Protein AF-A0A9E3M4A1-F1 (afdb_monomer_lite)

pLDDT: mean 94.33, std 6.56, range [60.41, 98.81]

Foldseek 3Di:
DQDDDPDPDVVVRVVRLVVSLVVLVVVLVVCCVVVVDPPVVSVVVSCCVSPDVCCVVVVCVVVPDD

Secondary structure (DSSP, 8-state):
-------SSHHHHHHHHHHHHHHHHHHHHHHHHTTSS-HHHHHHHHHIIIIIHHHHHHTGGGT---

Radius of gyration: 13.73 Å; chains: 1; bounding box: 34×23×36 Å

Structure (mmCIF, N/CA/C/O backbone):
data_AF-A0A9E3M4A1-F1
#
_entry.id   AF-A0A9E3M4A1-F1
#
loop_
_atom_site.group_PDB
_atom_site.id
_atom_site.type_symbol
_atom_site.label_atom_id
_atom_site.label_alt_id
_atom_site.label_comp_id
_atom_site.label_asym_id
_atom_site.label_entity_id
_atom_site.label_seq_id
_atom_site.pdbx_PDB_ins_code
_atom_site.Cartn_x
_atom_site.Cartn_y
_atom_site.Cartn_z
_atom_site.occupancy
_atom_site.B_iso_or_equiv
_atom_site.auth_seq_id
_atom_site.auth_comp_id
_atom_site.auth_asym_id
_atom_site.auth_atom_id
_atom_site.pdbx_PDB_model_num
ATOM 1 N N . MET A 1 1 ? 4.964 -4.038 1.276 1.00 79.12 1 MET A N 1
ATOM 2 C CA . MET A 1 1 ? 4.767 -3.287 0.017 1.00 79.12 1 MET A CA 1
ATOM 3 C C . MET A 1 1 ? 3.469 -3.738 -0.623 1.00 79.12 1 MET A C 1
ATOM 5 O O . MET A 1 1 ? 3.217 -4.935 -0.624 1.00 79.12 1 MET A O 1
ATOM 9 N N . ALA A 1 2 ? 2.663 -2.807 -1.129 1.00 86.31 2 ALA A N 1
ATOM 10 C CA . ALA A 1 2 ? 1.345 -3.087 -1.711 1.00 86.31 2 ALA A CA 1
ATOM 11 C C . ALA A 1 2 ? 1.300 -3.013 -3.253 1.00 86.31 2 ALA A C 1
ATOM 13 O O . ALA A 1 2 ? 0.259 -3.276 -3.845 1.00 86.31 2 ALA A O 1
ATOM 14 N N . PHE A 1 3 ? 2.401 -2.633 -3.909 1.00 90.25 3 PHE A N 1
ATOM 15 C CA . PHE A 1 3 ? 2.476 -2.427 -5.358 1.00 90.25 3 PHE A CA 1
ATOM 16 C C . PHE A 1 3 ? 3.878 -2.767 -5.900 1.00 90.25 3 PHE A C 1
ATOM 18 O O . PHE A 1 3 ? 4.866 -2.585 -5.190 1.00 90.25 3 PHE A O 1
ATOM 25 N N . GLY A 1 4 ? 3.951 -3.227 -7.157 1.00 85.00 4 GLY A N 1
ATOM 26 C CA . GLY A 1 4 ? 5.180 -3.516 -7.908 1.00 85.00 4 GLY A CA 1
ATOM 27 C C . GLY A 1 4 ? 4.968 -3.377 -9.425 1.00 85.00 4 GLY A C 1
ATOM 28 O O . GLY A 1 4 ? 3.832 -3.435 -9.898 1.00 85.00 4 GLY A O 1
ATOM 29 N N . GLY A 1 5 ? 6.053 -3.145 -10.172 1.00 81.50 5 GLY A N 1
ATOM 30 C CA . GLY A 1 5 ? 6.039 -2.695 -11.573 1.00 81.50 5 GLY A CA 1
ATOM 31 C C . GLY A 1 5 ? 6.302 -3.770 -12.633 1.00 81.50 5 GLY A C 1
ATOM 32 O O . GLY A 1 5 ? 7.011 -3.485 -13.593 1.00 81.50 5 GLY A O 1
ATOM 33 N N . ASP A 1 6 ? 5.770 -4.983 -12.470 1.00 87.94 6 ASP A N 1
ATOM 34 C CA . ASP A 1 6 ? 5.914 -6.065 -13.460 1.00 87.94 6 ASP A CA 1
ATOM 35 C C . ASP A 1 6 ? 4.970 -5.852 -14.659 1.00 87.94 6 ASP A C 1
ATOM 37 O O . ASP A 1 6 ? 3.929 -6.496 -14.803 1.00 87.94 6 ASP A O 1
ATOM 41 N N . TYR A 1 7 ? 5.301 -4.851 -15.479 1.00 90.94 7 TYR A N 1
ATOM 42 C CA . TYR A 1 7 ? 4.515 -4.439 -16.636 1.00 90.94 7 TYR A CA 1
ATOM 43 C C . TYR A 1 7 ? 5.384 -4.276 -17.871 1.00 90.94 7 TYR A C 1
ATOM 45 O O . TYR A 1 7 ? 6.418 -3.614 -17.847 1.00 90.94 7 TYR A O 1
ATOM 53 N N . LEU A 1 8 ? 4.890 -4.811 -18.989 1.00 91.31 8 LEU A N 1
ATOM 54 C CA . LEU A 1 8 ? 5.527 -4.659 -20.296 1.00 91.31 8 LEU A CA 1
ATOM 55 C C . LEU A 1 8 ? 5.431 -3.216 -20.831 1.00 91.31 8 LEU A C 1
ATOM 57 O O . LEU A 1 8 ? 6.265 -2.798 -21.628 1.00 91.31 8 LEU A O 1
ATOM 61 N N . PHE A 1 9 ? 4.423 -2.458 -20.383 1.00 93.75 9 PHE A N 1
ATOM 62 C CA . PHE A 1 9 ? 4.144 -1.089 -20.822 1.00 93.75 9 PHE A CA 1
ATOM 63 C C . PHE A 1 9 ? 3.986 -0.135 -19.624 1.00 93.75 9 PHE A C 1
ATOM 65 O O . PHE A 1 9 ? 3.396 -0.529 -18.609 1.00 93.75 9 PHE A O 1
ATOM 72 N N . PRO A 1 10 ? 4.458 1.124 -19.721 1.00 91.19 10 PRO A N 1
ATOM 73 C CA . PRO A 1 10 ? 4.425 2.088 -18.615 1.00 91.19 10 PRO A CA 1
ATOM 74 C C . PRO A 1 10 ? 3.005 2.434 -18.132 1.00 91.19 10 PRO A C 1
ATOM 76 O O . PRO A 1 10 ? 2.804 2.746 -16.956 1.00 91.19 10 PRO A O 1
ATOM 79 N N . GLU A 1 11 ? 1.999 2.331 -18.998 1.00 94.81 11 GLU A N 1
ATOM 80 C CA . GLU A 1 11 ? 0.589 2.524 -18.657 1.00 94.81 11 GLU A CA 1
ATOM 81 C C . GLU A 1 11 ? 0.117 1.507 -17.607 1.00 94.81 11 GLU A C 1
ATOM 83 O O . GLU A 1 11 ? -0.663 1.859 -16.718 1.00 94.81 11 GLU A O 1
ATOM 88 N N . GLY A 1 12 ? 0.628 0.270 -17.661 1.00 93.62 12 GLY A N 1
ATOM 89 C CA . GLY A 1 12 ? 0.318 -0.782 -16.690 1.00 93.62 12 GLY A CA 1
ATOM 90 C C . GLY A 1 12 ? 0.760 -0.403 -15.277 1.00 93.62 12 GLY A C 1
ATOM 91 O O . GLY A 1 12 ? -0.022 -0.507 -14.329 1.00 93.62 12 GLY A O 1
ATOM 92 N N . THR A 1 13 ? 1.965 0.159 -15.155 1.00 93.38 13 THR A N 1
ATOM 93 C CA . THR A 1 13 ? 2.507 0.681 -13.893 1.00 93.38 13 THR A CA 1
ATOM 94 C C . THR A 1 13 ? 1.602 1.764 -13.310 1.00 93.38 13 THR A C 1
ATOM 96 O O . THR A 1 13 ? 1.271 1.729 -12.124 1.00 93.38 13 THR A O 1
ATOM 99 N N . TYR A 1 14 ? 1.143 2.710 -14.135 1.00 93.25 14 TYR A N 1
ATOM 100 C CA . TYR A 1 14 ? 0.251 3.779 -13.685 1.00 93.25 14 TYR A CA 1
ATOM 101 C C . TYR A 1 14 ? -1.110 3.254 -13.210 1.00 93.25 14 TYR A C 1
ATOM 103 O O . TYR A 1 14 ? -1.584 3.631 -12.130 1.00 93.25 14 TYR A O 1
ATOM 111 N N . VAL A 1 15 ? -1.744 2.392 -14.011 1.00 94.25 15 VAL A N 1
ATOM 112 C CA . VAL A 1 15 ? -3.069 1.836 -13.706 1.00 94.25 15 VAL A CA 1
ATOM 113 C C . VAL A 1 15 ? -3.014 1.012 -12.427 1.00 94.25 15 VAL A C 1
ATOM 115 O O . VAL A 1 15 ? -3.819 1.241 -11.520 1.00 94.25 15 VAL A O 1
ATOM 118 N N . HIS A 1 16 ? -2.036 0.116 -12.296 1.00 94.06 16 HIS A N 1
ATOM 119 C CA . HIS A 1 16 ? -1.946 -0.719 -11.109 1.00 94.06 16 HIS A CA 1
ATOM 120 C C . HIS A 1 16 ? -1.575 0.085 -9.858 1.00 94.06 16 HIS A C 1
ATOM 122 O O . HIS A 1 16 ? -2.160 -0.153 -8.805 1.00 94.06 16 HIS A O 1
ATOM 128 N N . ALA A 1 17 ? -0.738 1.124 -9.961 1.00 94.19 17 ALA A N 1
ATOM 129 C CA . ALA A 1 17 ? -0.487 2.018 -8.830 1.00 94.19 17 ALA A CA 1
ATOM 130 C C . ALA A 1 17 ? -1.775 2.713 -8.342 1.00 94.19 17 ALA A C 1
ATOM 132 O O . ALA A 1 17 ? -1.976 2.883 -7.137 1.00 94.19 17 ALA A O 1
ATOM 133 N N . LYS A 1 18 ? -2.674 3.110 -9.257 1.00 96.19 18 LYS A N 1
ATOM 134 C CA . LYS A 1 18 ? -3.997 3.649 -8.894 1.00 96.19 18 LYS A CA 1
ATOM 135 C C . LYS A 1 18 ? -4.889 2.599 -8.234 1.00 96.19 18 LYS A C 1
ATOM 137 O O . LYS A 1 18 ? -5.511 2.902 -7.217 1.00 96.19 18 LYS A O 1
ATOM 142 N N . MET A 1 19 ? -4.947 1.394 -8.797 1.00 96.06 19 MET A N 1
ATOM 143 C CA . MET A 1 19 ? -5.744 0.295 -8.248 1.00 96.06 19 MET A CA 1
ATOM 144 C C . MET A 1 19 ? -5.270 -0.094 -6.846 1.00 96.06 19 MET A C 1
ATOM 146 O O . MET A 1 19 ? -6.090 -0.175 -5.937 1.00 96.06 19 MET A O 1
ATOM 150 N N . ALA A 1 20 ? -3.958 -0.236 -6.643 1.00 96.38 20 ALA A N 1
ATOM 151 C CA . ALA A 1 20 ? -3.371 -0.567 -5.350 1.00 96.38 20 ALA A CA 1
ATOM 152 C C . ALA A 1 20 ? -3.742 0.465 -4.275 1.00 96.38 20 ALA A C 1
ATOM 154 O O . ALA A 1 20 ? -4.202 0.083 -3.204 1.00 96.38 20 ALA A O 1
ATOM 155 N N . ARG A 1 21 ? -3.640 1.773 -4.568 1.00 97.31 21 ARG A N 1
ATOM 156 C CA . ARG A 1 21 ? -4.056 2.823 -3.616 1.00 97.31 21 ARG A CA 1
ATOM 157 C C . ARG A 1 21 ? -5.533 2.726 -3.243 1.00 97.31 21 ARG A C 1
ATOM 159 O O . ARG A 1 21 ? -5.867 2.893 -2.076 1.00 97.31 21 ARG A O 1
ATOM 166 N N . ARG A 1 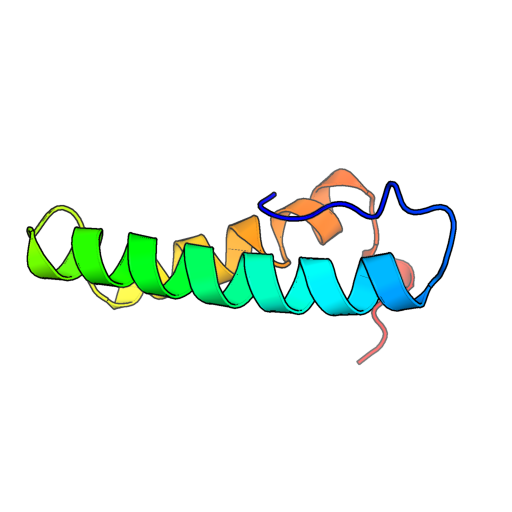22 ? -6.404 2.459 -4.220 1.00 98.25 22 ARG A N 1
ATOM 167 C CA . ARG A 1 22 ? -7.845 2.323 -3.983 1.00 98.25 22 ARG A CA 1
ATOM 168 C C . ARG A 1 22 ? -8.157 1.115 -3.101 1.00 98.25 22 ARG A C 1
ATOM 170 O O . ARG A 1 22 ? -8.826 1.278 -2.091 1.00 98.25 22 ARG A O 1
ATOM 177 N N . VAL A 1 23 ? -7.641 -0.060 -3.460 1.00 98.19 23 VAL A N 1
ATOM 178 C CA . VAL A 1 23 ? -7.896 -1.308 -2.725 1.00 98.19 23 VAL A CA 1
ATOM 179 C C . VAL A 1 23 ? -7.336 -1.230 -1.304 1.00 98.19 23 VAL A C 1
ATOM 181 O O . VAL A 1 23 ? -8.011 -1.627 -0.356 1.00 98.19 23 VAL A O 1
ATOM 184 N N . VAL A 1 24 ? -6.133 -0.669 -1.134 1.00 98.31 24 VAL A N 1
ATOM 185 C CA . VAL A 1 24 ? -5.548 -0.419 0.193 1.00 98.31 24 VAL A CA 1
ATOM 186 C C . VAL A 1 24 ? -6.437 0.507 1.018 1.00 98.31 24 VAL A C 1
ATOM 188 O O . VAL A 1 24 ? -6.719 0.183 2.167 1.00 98.31 24 VAL A O 1
ATOM 191 N N . ALA 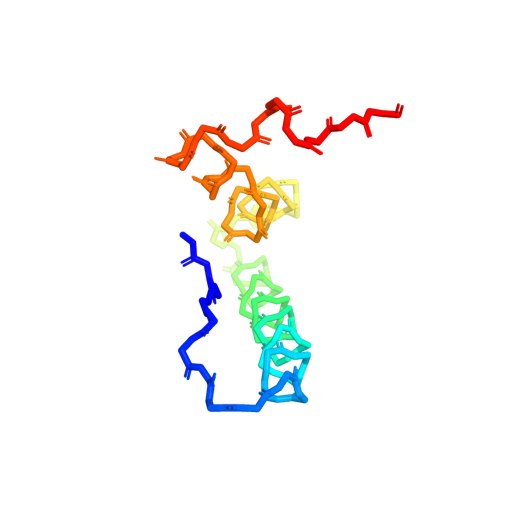A 1 25 ? -6.908 1.621 0.449 1.00 98.44 25 ALA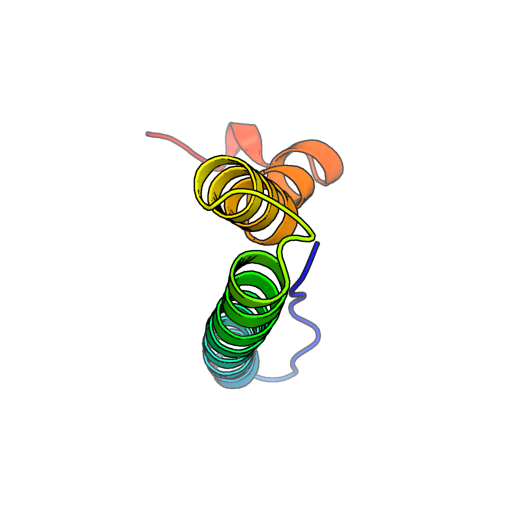 A N 1
ATOM 192 C CA . ALA A 1 25 ? -7.782 2.548 1.163 1.00 98.44 25 ALA A CA 1
ATOM 193 C C . ALA A 1 25 ? -9.091 1.874 1.600 1.00 98.44 25 ALA A C 1
ATOM 195 O O . ALA A 1 25 ? -9.419 1.920 2.779 1.00 98.44 25 ALA A O 1
ATOM 196 N N . GLU A 1 26 ? -9.784 1.188 0.685 1.00 98.69 26 GLU A N 1
ATOM 197 C CA . GLU A 1 26 ? -11.029 0.461 0.981 1.00 98.69 26 GLU A CA 1
ATOM 198 C C . GLU A 1 26 ? -10.811 -0.579 2.096 1.00 98.69 26 GLU A C 1
ATOM 200 O O . GLU A 1 26 ? -11.542 -0.596 3.086 1.00 98.69 26 GLU A O 1
ATOM 205 N N . THR A 1 27 ? -9.734 -1.367 2.007 1.00 98.62 27 THR A N 1
ATOM 206 C CA . THR A 1 27 ? -9.403 -2.397 3.006 1.00 98.62 27 THR A CA 1
ATOM 207 C C . THR A 1 27 ? -9.119 -1.789 4.378 1.00 98.62 27 THR A C 1
ATOM 209 O O . THR A 1 27 ? -9.622 -2.273 5.391 1.00 98.62 27 THR A O 1
ATOM 212 N N . LEU A 1 28 ? -8.303 -0.735 4.442 1.00 98.62 28 LEU A N 1
ATOM 213 C CA . LEU A 1 28 ? -7.959 -0.089 5.708 1.00 98.62 28 LEU A CA 1
ATOM 214 C C . LEU A 1 28 ? -9.176 0.601 6.330 1.00 98.62 28 LEU A C 1
ATOM 216 O O . LEU A 1 28 ? -9.372 0.497 7.539 1.00 98.62 28 LEU A O 1
ATOM 220 N N . THR A 1 29 ? -10.039 1.221 5.522 1.00 98.75 29 THR A N 1
ATOM 221 C CA . THR A 1 29 ? -11.317 1.769 5.991 1.00 98.75 29 THR A CA 1
ATOM 222 C C . THR A 1 29 ? -12.185 0.687 6.630 1.00 98.75 29 THR A C 1
ATOM 224 O O . THR A 1 29 ? -12.691 0.894 7.732 1.00 98.75 29 THR A O 1
ATOM 227 N N . GLU A 1 30 ? -12.314 -0.487 6.008 1.00 98.81 30 GLU A N 1
ATOM 228 C CA . GLU A 1 30 ? -13.058 -1.607 6.598 1.00 98.81 30 GLU A CA 1
ATOM 229 C C . GLU A 1 30 ? -12.465 -2.051 7.941 1.00 98.81 30 GLU A C 1
ATOM 231 O O . GLU A 1 30 ? -13.212 -2.300 8.890 1.00 98.81 30 GLU A O 1
ATOM 236 N N . LYS A 1 31 ? -11.131 -2.105 8.062 1.00 98.69 31 LYS A N 1
ATOM 237 C CA . LYS A 1 31 ? -10.459 -2.452 9.326 1.00 98.69 31 LYS A CA 1
ATOM 238 C C . LYS A 1 31 ? -10.717 -1.431 10.428 1.00 98.69 31 LYS A C 1
ATOM 240 O O . LYS A 1 31 ? -10.941 -1.839 11.569 1.00 98.69 31 LYS A O 1
ATOM 245 N N . VAL A 1 32 ? -10.749 -0.144 10.090 1.00 98.81 32 VAL A N 1
ATOM 246 C CA . VAL A 1 32 ? -11.108 0.921 11.035 1.00 98.81 32 VAL A CA 1
ATOM 247 C C . VAL A 1 32 ? -12.569 0.796 11.466 1.00 98.81 32 VAL A C 1
ATOM 249 O O . VAL A 1 32 ? -12.859 0.781 12.659 1.00 98.81 32 VAL A O 1
ATOM 252 N N . MET A 1 33 ? -13.496 0.620 10.518 1.00 98.69 33 MET A N 1
ATOM 253 C CA . MET A 1 33 ? -14.930 0.482 10.814 1.00 98.69 33 MET A CA 1
ATOM 254 C C . MET A 1 33 ? -15.251 -0.734 11.689 1.00 98.69 33 MET A C 1
ATOM 256 O O . MET A 1 33 ? -16.170 -0.689 12.502 1.00 98.69 33 MET A O 1
ATOM 260 N N . GLN A 1 34 ? -14.497 -1.821 11.530 1.00 98.69 34 GLN A N 1
ATOM 261 C CA . GLN A 1 34 ? -14.634 -3.041 12.328 1.00 98.69 34 GLN A CA 1
ATOM 262 C C . GLN A 1 34 ? -13.940 -2.949 13.701 1.00 98.69 34 GLN A C 1
ATOM 264 O O . GLN A 1 34 ? -14.024 -3.893 14.483 1.00 98.69 34 GLN A O 1
ATOM 269 N N . GLY A 1 35 ? -13.258 -1.839 14.006 1.00 98.44 35 GLY A N 1
ATOM 270 C CA . GLY A 1 35 ? -12.561 -1.629 15.277 1.00 98.44 35 GLY A CA 1
ATOM 271 C C . GLY A 1 35 ? -11.255 -2.416 15.423 1.00 98.44 35 GLY A C 1
ATOM 272 O O . GLY A 1 35 ? -10.769 -2.568 16.540 1.00 98.44 35 GLY A O 1
ATOM 273 N N . TYR A 1 36 ? -10.680 -2.921 14.324 1.00 98.56 36 TYR A N 1
ATOM 274 C CA . TYR A 1 36 ? -9.390 -3.626 14.355 1.00 98.56 36 TYR A CA 1
ATOM 275 C C . TYR A 1 36 ? -8.196 -2.683 14.517 1.00 98.56 36 TYR A C 1
ATOM 277 O O . TYR A 1 36 ? -7.134 -3.128 14.943 1.00 98.56 36 TYR A O 1
ATOM 285 N N . MET A 1 37 ? -8.353 -1.416 14.134 1.00 98.25 37 MET A N 1
ATOM 286 C CA . MET A 1 37 ? -7.340 -0.371 14.271 1.00 98.25 37 MET A CA 1
ATOM 287 C C . MET A 1 37 ? -7.985 1.015 14.244 1.00 98.25 37 MET A C 1
ATOM 289 O O . MET A 1 37 ? -9.116 1.187 13.791 1.00 98.25 37 MET A O 1
ATOM 293 N N . THR A 1 38 ? -7.252 2.007 14.721 1.00 98.75 38 THR A N 1
ATOM 294 C CA . THR A 1 38 ? -7.594 3.425 14.637 1.00 98.75 38 THR A CA 1
ATOM 295 C C . THR A 1 38 ? -7.297 3.987 13.246 1.00 98.75 38 THR A C 1
ATOM 297 O O . THR A 1 38 ? -6.521 3.429 12.470 1.00 98.75 38 THR A O 1
ATOM 300 N N . GLU A 1 39 ? -7.882 5.142 12.930 1.00 98.56 39 GLU A N 1
ATOM 301 C CA . GLU A 1 39 ? -7.575 5.867 11.691 1.00 98.56 39 GLU A CA 1
ATOM 302 C C . GLU A 1 39 ? -6.088 6.255 11.599 1.00 98.56 39 GLU A C 1
ATOM 304 O O . GLU A 1 39 ? -5.492 6.171 10.527 1.00 98.56 39 GLU A O 1
ATOM 309 N N . ALA A 1 40 ? -5.463 6.612 12.726 1.00 98.69 40 ALA A N 1
ATOM 310 C CA . ALA A 1 40 ? -4.042 6.951 12.776 1.00 98.69 40 ALA A CA 1
ATOM 311 C C . ALA A 1 40 ? -3.149 5.752 12.408 1.00 98.69 40 ALA A C 1
ATOM 313 O O . ALA A 1 40 ? -2.257 5.888 11.571 1.00 98.69 40 ALA A O 1
ATOM 314 N N . GLU A 1 41 ? -3.434 4.571 12.964 1.00 98.69 41 GLU A N 1
ATOM 315 C CA . GLU A 1 41 ? -2.726 3.328 12.623 1.00 98.69 41 GLU A CA 1
ATOM 316 C C . GLU A 1 41 ? -2.939 2.949 11.150 1.00 98.69 41 GLU A C 1
ATOM 318 O O . GLU A 1 41 ? -2.003 2.532 10.472 1.00 98.69 41 GLU A O 1
ATOM 323 N N . ALA A 1 42 ? -4.147 3.145 10.614 1.00 98.69 42 ALA A N 1
ATOM 324 C CA . ALA A 1 42 ? -4.422 2.907 9.200 1.00 98.69 42 ALA A CA 1
ATOM 325 C C . ALA A 1 42 ? -3.585 3.820 8.283 1.00 98.69 42 ALA A C 1
ATOM 327 O O . ALA A 1 42 ? -3.025 3.352 7.290 1.00 98.69 42 ALA A O 1
ATOM 328 N N . LEU A 1 43 ? -3.455 5.108 8.617 1.00 98.50 43 LEU A N 1
ATOM 329 C CA . LEU A 1 43 ? -2.615 6.049 7.867 1.00 98.50 43 LEU A CA 1
ATOM 330 C C . LEU A 1 43 ? -1.128 5.675 7.932 1.00 98.50 43 LEU A C 1
ATOM 332 O O . LEU A 1 43 ? -0.431 5.750 6.916 1.00 98.50 43 LEU A O 1
A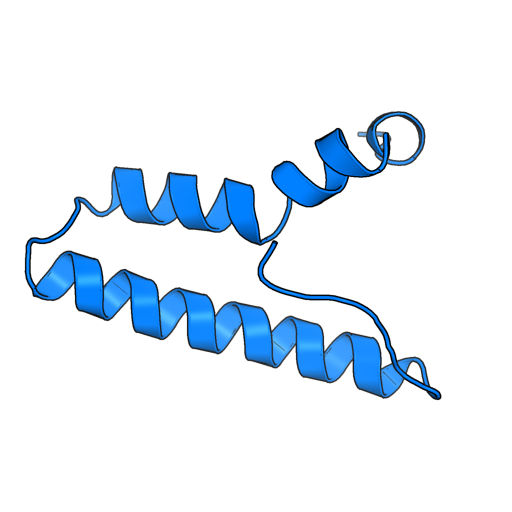TOM 336 N N . GLU A 1 44 ? -0.649 5.233 9.095 1.00 98.56 44 GLU A N 1
ATOM 337 C CA . GLU A 1 44 ? 0.718 4.739 9.261 1.00 98.56 44 GLU A CA 1
ATOM 338 C C . GLU A 1 44 ? 0.968 3.503 8.387 1.00 98.56 44 GLU A C 1
ATOM 340 O O . GLU A 1 44 ? 1.894 3.495 7.572 1.00 98.56 44 GLU A O 1
ATOM 345 N N . VAL A 1 45 ? 0.087 2.500 8.460 1.00 98.38 45 VAL A N 1
ATOM 346 C CA . VAL A 1 45 ? 0.166 1.292 7.625 1.00 98.38 45 VAL A CA 1
ATOM 347 C C . VAL A 1 45 ? 0.156 1.651 6.141 1.00 98.38 45 VAL A C 1
ATOM 349 O O . VAL A 1 45 ? 0.982 1.132 5.386 1.00 98.38 45 VAL A O 1
ATOM 352 N N . ALA A 1 46 ? -0.729 2.555 5.710 1.00 98.19 46 ALA A N 1
ATOM 353 C CA . ALA A 1 46 ? -0.784 3.014 4.326 1.00 98.19 46 ALA A CA 1
ATOM 354 C C . ALA A 1 46 ? 0.551 3.637 3.883 1.00 98.19 46 ALA A C 1
ATOM 356 O O . ALA A 1 46 ? 1.069 3.272 2.825 1.00 98.19 46 ALA A O 1
ATOM 357 N N . SER A 1 47 ? 1.132 4.525 4.697 1.00 97.69 47 SER A N 1
ATOM 358 C CA . SER A 1 47 ? 2.431 5.159 4.431 1.00 97.69 47 SER A CA 1
ATOM 359 C C . SER A 1 47 ? 3.555 4.127 4.280 1.00 97.69 47 SER A C 1
ATOM 361 O O . SER A 1 47 ? 4.332 4.170 3.317 1.00 97.69 47 SER A O 1
ATOM 363 N N . LEU A 1 48 ? 3.590 3.140 5.181 1.00 97.88 48 LEU A N 1
ATOM 364 C CA . LEU A 1 48 ? 4.568 2.055 5.168 1.00 97.88 48 LEU A CA 1
ATOM 365 C C . LEU A 1 48 ? 4.469 1.217 3.889 1.00 97.88 48 LEU A C 1
ATOM 367 O O . LEU A 1 48 ? 5.440 1.080 3.140 1.00 97.88 48 LEU A O 1
ATOM 371 N N . ILE A 1 49 ? 3.286 0.679 3.584 1.00 97.38 49 ILE A N 1
ATOM 372 C CA . ILE A 1 49 ? 3.143 -0.300 2.499 1.00 97.38 49 ILE A CA 1
ATOM 373 C C . ILE A 1 49 ? 3.109 0.325 1.103 1.00 97.38 49 ILE A C 1
ATOM 375 O O . ILE A 1 49 ? 3.455 -0.370 0.143 1.00 97.38 49 ILE A O 1
ATOM 379 N N . LEU A 1 50 ? 2.705 1.594 0.976 1.00 96.44 50 LEU A N 1
ATOM 380 C CA . LEU A 1 50 ? 2.655 2.304 -0.307 1.00 96.44 50 LEU A CA 1
ATOM 381 C C . LEU A 1 50 ? 3.944 3.065 -0.626 1.00 96.44 50 LEU A C 1
ATOM 383 O O . LEU A 1 50 ? 4.137 3.433 -1.785 1.00 96.44 50 LEU A O 1
ATOM 387 N N . ARG A 1 51 ? 4.813 3.318 0.361 1.00 94.81 51 ARG A N 1
ATOM 388 C CA . ARG A 1 51 ? 6.038 4.091 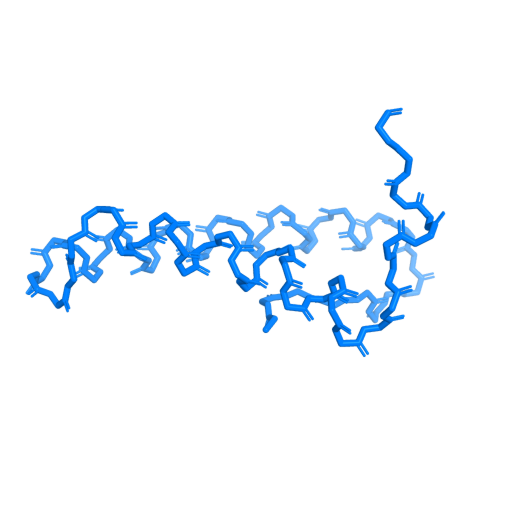0.141 1.00 94.81 51 ARG A CA 1
ATOM 389 C C . ARG A 1 51 ? 7.203 3.623 1.000 1.00 94.81 51 ARG A C 1
ATOM 391 O O . ARG A 1 51 ? 8.173 3.120 0.444 1.00 94.81 51 ARG A O 1
ATOM 398 N N . GLN A 1 52 ? 7.131 3.799 2.318 1.00 97.06 52 GLN A N 1
ATOM 399 C CA . GLN A 1 52 ? 8.327 3.777 3.168 1.00 97.06 52 GLN A CA 1
ATOM 400 C C . GLN A 1 52 ? 9.078 2.443 3.110 1.00 97.06 52 GLN A C 1
ATOM 402 O O . GLN A 1 52 ? 10.292 2.445 2.944 1.00 97.06 52 GLN A O 1
ATOM 407 N N . ASN A 1 53 ? 8.361 1.315 3.116 1.00 96.81 53 ASN A N 1
ATOM 408 C CA . ASN A 1 53 ? 8.994 -0.001 3.042 1.00 96.81 53 ASN A CA 1
ATOM 409 C C . ASN A 1 53 ? 9.741 -0.209 1.720 1.00 96.81 53 ASN A C 1
ATOM 411 O O . ASN A 1 53 ? 10.740 -0.911 1.699 1.00 96.81 53 ASN A O 1
ATOM 415 N N . ALA A 1 54 ? 9.245 0.351 0.611 1.00 94.50 54 ALA A N 1
ATOM 416 C CA . ALA A 1 54 ? 9.929 0.248 -0.677 1.00 94.50 54 ALA A CA 1
ATOM 417 C C . ALA A 1 54 ? 11.191 1.114 -0.699 1.00 94.50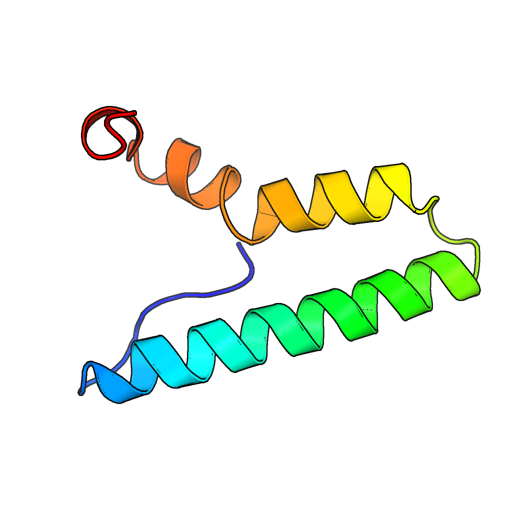 54 ALA A C 1
ATOM 419 O O . ALA A 1 54 ? 12.206 0.702 -1.248 1.00 94.50 54 ALA A O 1
ATOM 420 N N . VAL A 1 55 ? 11.120 2.298 -0.085 1.00 95.12 55 VAL A N 1
ATOM 421 C CA . VAL A 1 55 ? 12.269 3.196 0.045 1.00 95.12 55 VAL A CA 1
ATOM 422 C C . VAL A 1 55 ? 13.388 2.516 0.827 1.00 95.12 55 VAL A C 1
ATOM 424 O O . VAL A 1 55 ? 14.475 2.371 0.284 1.00 95.12 55 VAL A O 1
ATOM 427 N N . GLU A 1 56 ? 13.078 2.000 2.015 1.00 95.81 56 GLU A N 1
ATOM 428 C CA . GLU A 1 56 ? 14.052 1.339 2.889 1.00 95.81 56 GLU A CA 1
ATOM 429 C C . GLU A 1 56 ? 14.598 0.038 2.279 1.00 95.81 56 GLU A C 1
ATOM 431 O O . GLU A 1 56 ? 15.806 -0.187 2.257 1.00 95.81 56 GLU A O 1
ATOM 436 N N . LEU A 1 57 ? 13.723 -0.823 1.741 1.00 95.56 57 LEU A N 1
ATOM 437 C CA . LEU A 1 57 ? 14.129 -2.136 1.228 1.00 95.56 57 LEU A CA 1
ATOM 438 C C . LEU A 1 57 ? 15.044 -2.037 0.002 1.00 95.56 57 LEU A C 1
ATOM 440 O O . LEU A 1 57 ? 15.912 -2.890 -0.183 1.00 95.56 57 LEU A O 1
ATOM 444 N N . PHE A 1 58 ? 14.825 -1.036 -0.851 1.00 94.31 58 PHE A N 1
ATOM 445 C CA . PHE A 1 58 ? 15.581 -0.858 -2.091 1.00 94.31 58 PHE A CA 1
ATOM 446 C C . PHE A 1 58 ? 16.621 0.268 -2.018 1.00 94.31 58 PHE A C 1
ATOM 448 O O . PHE A 1 58 ? 17.268 0.536 -3.028 1.00 94.31 58 PHE A O 1
ATOM 455 N N . GLY A 1 59 ? 16.796 0.916 -0.861 1.00 95.31 59 GLY A N 1
ATOM 456 C CA . GLY A 1 59 ? 17.765 2.000 -0.676 1.00 95.31 59 GLY A CA 1
ATOM 457 C C . GLY A 1 59 ? 17.488 3.218 -1.563 1.00 95.31 59 GLY A C 1
ATOM 458 O O . GLY A 1 59 ? 18.405 3.778 -2.161 1.00 95.31 59 GLY A O 1
ATOM 459 N N . LEU A 1 60 ? 16.215 3.592 -1.737 1.00 94.50 60 LEU A N 1
ATOM 460 C CA . LEU A 1 60 ? 15.816 4.619 -2.711 1.00 94.50 60 LEU A CA 1
ATOM 461 C C . LEU A 1 60 ? 16.010 6.057 -2.214 1.00 94.50 60 LEU A C 1
ATOM 463 O O . LEU A 1 60 ? 15.728 6.999 -2.957 1.00 94.50 60 LEU A O 1
ATOM 467 N N . GLU A 1 61 ? 16.458 6.249 -0.976 1.00 94.25 61 GLU A N 1
ATOM 468 C CA . GLU A 1 61 ? 16.605 7.556 -0.335 1.00 94.25 61 GLU A CA 1
ATOM 469 C C . GLU A 1 61 ? 17.474 8.511 -1.162 1.00 94.25 61 GLU A C 1
ATOM 471 O O . GLU A 1 61 ? 17.158 9.695 -1.262 1.00 94.25 61 GLU A O 1
ATOM 476 N N . GLU A 1 62 ? 18.523 8.005 -1.816 1.00 91.00 62 GLU A N 1
ATOM 477 C CA . GLU A 1 62 ? 19.428 8.822 -2.635 1.00 91.00 62 GLU A CA 1
ATOM 478 C C . GLU A 1 62 ? 18.760 9.416 -3.893 1.00 91.00 62 GLU A C 1
ATOM 480 O O . GLU A 1 62 ? 19.169 10.475 -4.382 1.00 91.00 62 GLU A O 1
ATOM 485 N N . TYR A 1 63 ? 17.702 8.771 -4.396 1.00 91.56 63 TYR A N 1
ATOM 486 C CA . TYR A 1 63 ? 16.949 9.204 -5.578 1.00 91.56 63 TYR A CA 1
ATOM 487 C C . TYR A 1 63 ? 15.767 10.110 -5.218 1.00 91.56 63 TYR A C 1
ATOM 489 O O . TYR A 1 63 ? 15.250 10.834 -6.071 1.00 91.56 63 TYR A O 1
ATOM 497 N N . LEU A 1 64 ? 15.341 10.093 -3.956 1.00 87.62 64 LEU A N 1
ATOM 498 C CA . LEU A 1 64 ? 14.232 10.883 -3.435 1.00 87.62 64 LEU A CA 1
ATOM 499 C C . LEU A 1 64 ? 14.763 12.212 -2.886 1.00 87.62 64 LEU A C 1
ATOM 501 O O . LEU A 1 64 ? 14.780 12.447 -1.681 1.00 87.62 64 LEU A O 1
ATOM 505 N N . LYS A 1 65 ? 15.222 13.093 -3.779 1.00 72.88 65 LYS A N 1
ATOM 506 C CA . LYS A 1 65 ? 15.560 14.472 -3.401 1.00 72.88 65 LYS A CA 1
ATOM 507 C C . LYS A 1 65 ? 14.276 15.251 -3.098 1.00 72.88 65 LYS A C 1
ATOM 509 O O . LYS A 1 65 ? 13.346 15.214 -3.903 1.00 72.88 65 LYS A O 1
ATOM 514 N N . ASN A 1 66 ? 14.250 15.924 -1.945 1.00 60.41 66 ASN A N 1
ATOM 515 C CA . ASN A 1 66 ? 13.239 16.934 -1.607 1.00 60.41 66 ASN A CA 1
ATOM 516 C C . ASN A 1 66 ? 13.331 18.137 -2.549 1.00 60.41 66 ASN A C 1
ATOM 518 O O . ASN A 1 66 ? 14.478 18.551 -2.843 1.00 60.41 66 ASN A O 1
#

Sequence (66 aa):
MAFGGDYLFPEGTYVHAKMARRVVAETLTEKVMQGYMTEAEALEVASLILRQNAVELFGLEEYLKN